Protein AF-A0A3D1V0W4-F1 (afdb_monomer_lite)

Radius of gyration: 15.01 Å; chains: 1; bounding box: 40×18×41 Å

pLDDT: mean 91.2, std 8.78, range [55.0, 98.12]

Secondary structure (DSSP, 8-state):
-EEE-HHHHTTTTTTT----TTTSPPPSS-HHHHHHHHHHHHHHHTTT--SS---EEE------SS---------------

Structure (mmCIF, N/CA/C/O backbone):
data_AF-A0A3D1V0W4-F1
#
_entry.id   AF-A0A3D1V0W4-F1
#
loop_
_atom_site.group_PDB
_atom_site.id
_atom_site.type_symbol
_atom_site.label_atom_id
_atom_site.label_alt_id
_atom_site.label_comp_id
_atom_site.label_asym_id
_atom_site.label_entity_id
_atom_site.label_seq_id
_atom_site.pdbx_PDB_ins_code
_atom_site.Cartn_x
_atom_site.Cartn_y
_atom_site.Cartn_z
_atom_site.occupancy
_atom_site.B_iso_or_equiv
_atom_site.auth_seq_id
_atom_site.auth_comp_id
_atom_site.auth_asym_id
_atom_site.auth_atom_id
_atom_site.pdbx_PDB_model_num
ATOM 1 N N . MET A 1 1 ? -0.272 -1.334 -12.601 1.00 92.19 1 MET A N 1
ATOM 2 C CA . MET A 1 1 ? -1.407 -2.113 -12.050 1.00 92.19 1 MET A CA 1
ATOM 3 C C . MET A 1 1 ? -1.339 -2.027 -10.540 1.00 92.19 1 MET A C 1
ATOM 5 O O . MET A 1 1 ? -0.237 -2.131 -10.017 1.00 92.19 1 MET A O 1
ATOM 9 N N . VAL A 1 2 ? -2.473 -1.837 -9.868 1.00 96.31 2 VAL A N 1
ATOM 10 C CA . VAL A 1 2 ? -2.556 -1.823 -8.402 1.00 96.31 2 VAL A CA 1
ATOM 11 C C . VAL A 1 2 ? -3.648 -2.799 -7.978 1.00 96.31 2 VAL A C 1
ATOM 13 O O . VAL A 1 2 ? -4.711 -2.827 -8.594 1.00 96.31 2 VAL A O 1
ATOM 16 N N . VAL A 1 3 ? -3.360 -3.618 -6.972 1.00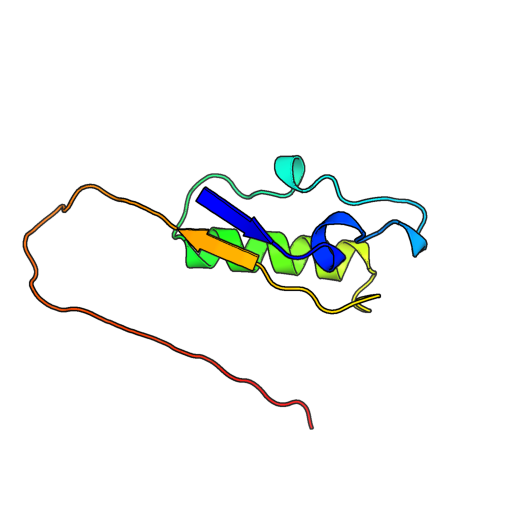 97.69 3 VAL A N 1
ATOM 17 C CA . VAL A 1 3 ? -4.284 -4.583 -6.365 1.00 97.69 3 VAL A CA 1
ATOM 18 C C . VAL A 1 3 ? -4.221 -4.395 -4.856 1.00 97.69 3 VAL A C 1
ATOM 20 O O . VAL A 1 3 ? -3.146 -4.137 -4.320 1.00 97.69 3 VAL A O 1
ATOM 23 N N . PHE A 1 4 ? -5.349 -4.514 -4.169 1.00 98.00 4 PHE A N 1
ATOM 24 C CA . PHE A 1 4 ? -5.428 -4.316 -2.726 1.00 98.00 4 PHE A CA 1
ATOM 25 C C . PHE A 1 4 ? -6.497 -5.210 -2.093 1.00 98.00 4 PHE A C 1
ATOM 27 O O . PHE A 1 4 ? -7.382 -5.709 -2.792 1.00 98.00 4 PHE A O 1
ATOM 34 N N . THR A 1 5 ? -6.392 -5.428 -0.781 1.00 98.12 5 THR A N 1
ATOM 35 C CA . THR A 1 5 ? -7.411 -6.141 0.006 1.00 98.12 5 THR A CA 1
ATOM 36 C C . THR A 1 5 ? -8.645 -5.273 0.237 1.00 98.12 5 THR A C 1
ATOM 38 O O . THR A 1 5 ? -8.619 -4.049 0.088 1.00 98.12 5 THR A O 1
ATOM 41 N N . ASP A 1 6 ? -9.749 -5.903 0.619 1.00 96.12 6 ASP A N 1
ATOM 42 C CA . ASP A 1 6 ? -10.991 -5.209 0.943 1.00 96.12 6 ASP A CA 1
ATOM 43 C C . ASP A 1 6 ? -10.858 -4.262 2.143 1.00 96.12 6 ASP A C 1
ATOM 45 O O . ASP A 1 6 ? -11.533 -3.232 2.141 1.00 96.12 6 ASP A O 1
ATOM 49 N N . GLY A 1 7 ? -9.936 -4.516 3.080 1.00 97.31 7 GLY A N 1
ATOM 50 C CA . GLY A 1 7 ? -9.560 -3.571 4.139 1.00 97.31 7 GLY A CA 1
ATOM 51 C C . GLY A 1 7 ? -9.240 -2.164 3.612 1.00 97.31 7 GLY A C 1
ATOM 52 O O . GLY A 1 7 ? -9.712 -1.176 4.168 1.00 97.31 7 GLY A O 1
ATOM 53 N N . VAL A 1 8 ? -8.555 -2.056 2.465 1.00 97.81 8 VAL A N 1
ATOM 54 C CA . VAL A 1 8 ? -8.282 -0.765 1.799 1.00 97.81 8 VAL A CA 1
ATOM 55 C C . VAL A 1 8 ? -9.558 -0.161 1.205 1.00 97.81 8 VAL A C 1
ATOM 57 O O . VAL A 1 8 ? -9.813 1.028 1.365 1.00 97.81 8 VAL A O 1
ATOM 60 N N . SER A 1 9 ? -10.401 -0.969 0.554 1.00 95.94 9 SER A N 1
ATOM 61 C CA . SER A 1 9 ? -11.669 -0.496 -0.039 1.00 95.94 9 SER A CA 1
ATOM 62 C C . SER A 1 9 ? -12.738 -0.105 0.992 1.00 95.94 9 SER A C 1
ATOM 64 O O . SER A 1 9 ? -13.698 0.601 0.675 1.00 95.94 9 SER A O 1
ATOM 66 N N . ASN A 1 10 ? -12.593 -0.593 2.224 1.00 96.75 10 ASN A N 1
ATOM 67 C CA . ASN A 1 10 ? -13.498 -0.336 3.336 1.00 96.75 10 ASN A CA 1
ATOM 68 C C . ASN A 1 10 ? -13.002 0.781 4.268 1.00 96.75 10 ASN A C 1
ATOM 70 O O . ASN A 1 10 ? -13.749 1.171 5.172 1.00 96.75 10 ASN A O 1
ATOM 74 N N . ALA A 1 11 ? -11.794 1.303 4.047 1.00 97.69 11 ALA A N 1
ATOM 75 C CA . ALA A 1 11 ? -11.199 2.353 4.862 1.00 97.69 11 ALA A CA 1
ATOM 76 C C . ALA A 1 11 ? -12.095 3.605 4.933 1.00 97.69 11 ALA A C 1
ATOM 78 O O . ALA A 1 11 ? -12.766 3.983 3.968 1.00 97.69 11 ALA A O 1
ATOM 79 N N . GLY A 1 12 ? -12.154 4.233 6.107 1.00 96.12 12 GLY A N 1
ATOM 80 C CA . GLY A 1 12 ? -12.926 5.450 6.368 1.00 96.12 12 GLY A CA 1
ATOM 81 C C . GLY A 1 12 ? -14.439 5.256 6.507 1.00 96.12 12 GLY A C 1
ATOM 82 O O . GLY A 1 12 ? -15.137 6.146 7.004 1.00 96.12 12 GLY A O 1
ATOM 83 N N . ARG A 1 13 ? -14.983 4.070 6.182 1.00 95.50 13 ARG A N 1
ATOM 84 C CA . ARG A 1 13 ? -16.426 3.783 6.328 1.00 95.50 13 ARG A CA 1
ATOM 85 C C . ARG A 1 13 ? -16.913 3.939 7.767 1.00 95.50 13 ARG A C 1
ATOM 87 O O . ARG A 1 13 ? -17.997 4.470 7.989 1.00 95.50 13 ARG A O 1
ATOM 94 N N . ARG A 1 14 ? -16.110 3.523 8.754 1.00 90.69 14 ARG A N 1
ATOM 95 C CA . ARG A 1 14 ? -16.443 3.649 10.190 1.00 90.69 14 ARG A CA 1
ATOM 96 C C . ARG A 1 14 ? -16.468 5.103 10.660 1.00 90.69 14 ARG A C 1
ATOM 98 O O . ARG A 1 14 ? -17.242 5.436 11.552 1.00 90.69 14 ARG A O 1
ATOM 105 N N . ALA A 1 15 ? -15.643 5.950 10.050 1.00 89.38 15 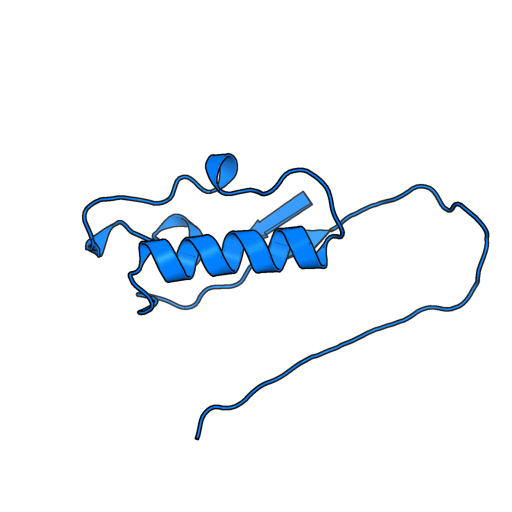ALA A N 1
ATOM 106 C CA . ALA A 1 15 ? -15.584 7.383 10.312 1.00 89.38 15 ALA A CA 1
ATOM 107 C C . ALA A 1 15 ? -16.649 8.182 9.532 1.00 89.38 15 ALA A C 1
ATOM 109 O O . ALA A 1 15 ? -16.769 9.389 9.728 1.00 89.38 15 ALA A O 1
ATOM 110 N N . GLY A 1 16 ? -17.425 7.526 8.658 1.00 93.25 16 GLY A N 1
ATOM 111 C CA . GLY A 1 16 ? -18.441 8.163 7.817 1.00 93.25 16 GLY A CA 1
ATOM 112 C C . GLY A 1 16 ? -17.879 8.907 6.601 1.00 93.25 16 GLY A C 1
ATOM 113 O O . GLY A 1 16 ? -18.637 9.586 5.915 1.00 93.25 16 GLY A O 1
ATOM 114 N N . CYS A 1 17 ? -16.581 8.773 6.322 1.00 91.88 17 CYS A N 1
ATOM 115 C CA . CYS A 1 17 ? -15.901 9.386 5.185 1.00 91.88 17 CYS A CA 1
ATOM 116 C C . CYS A 1 17 ? -15.117 8.291 4.441 1.00 91.88 17 CYS A C 1
ATOM 118 O O . CYS A 1 17 ? -13.933 8.103 4.717 1.00 91.88 17 CYS A O 1
ATOM 120 N N . PRO A 1 18 ? -15.786 7.480 3.597 1.00 94.75 18 PRO A N 1
ATOM 121 C CA . PRO A 1 18 ? -15.139 6.366 2.913 1.00 94.75 18 PRO A CA 1
ATOM 122 C C . PRO A 1 18 ? -14.033 6.859 1.979 1.00 94.75 18 PRO A C 1
ATOM 124 O O . PRO A 1 18 ? -14.195 7.869 1.294 1.00 94.75 18 PRO A O 1
ATOM 127 N N . LEU A 1 19 ? -12.922 6.125 1.944 1.00 96.19 19 LEU A N 1
ATOM 128 C CA . LEU A 1 19 ? -11.866 6.346 0.965 1.00 96.19 19 LEU A CA 1
ATOM 129 C C . LEU A 1 19 ? -12.357 5.931 -0.426 1.00 96.19 19 LEU A C 1
ATOM 131 O O . LEU A 1 19 ? -12.865 4.824 -0.591 1.00 96.19 19 LEU A O 1
ATOM 135 N N . GLU A 1 20 ? -12.113 6.772 -1.429 1.00 96.25 20 GLU A N 1
ATOM 136 C CA . GLU A 1 20 ? -12.219 6.400 -2.841 1.00 96.25 20 GLU A CA 1
ATOM 137 C C . GLU A 1 20 ? -10.823 6.016 -3.364 1.00 96.25 20 GLU A C 1
ATOM 139 O O . GLU A 1 20 ? -9.996 6.898 -3.618 1.00 96.25 20 GLU A O 1
ATOM 144 N N . PRO A 1 21 ? -10.502 4.713 -3.532 1.00 92.31 21 PRO A N 1
ATOM 145 C CA . PRO A 1 21 ? -9.126 4.276 -3.786 1.00 92.31 21 PRO A CA 1
ATOM 146 C C . PRO A 1 21 ? -8.522 4.852 -5.066 1.00 92.31 21 PRO A C 1
ATOM 148 O O . PRO A 1 21 ? -7.318 5.067 -5.132 1.00 92.31 21 PRO A O 1
ATOM 151 N N . LEU A 1 22 ? -9.345 5.108 -6.088 1.00 92.62 22 LEU A N 1
ATOM 152 C CA . LEU A 1 22 ? -8.875 5.685 -7.346 1.00 92.62 22 LEU A CA 1
ATOM 153 C C . LEU A 1 22 ? -8.454 7.153 -7.191 1.00 92.62 22 LEU A C 1
ATOM 155 O O . LEU A 1 22 ? -7.489 7.570 -7.822 1.00 92.62 22 LEU A O 1
ATOM 159 N N . GLU A 1 23 ? -9.153 7.918 -6.352 1.00 93.25 23 GLU A N 1
ATOM 160 C CA . GLU A 1 23 ? -8.828 9.323 -6.072 1.00 93.25 23 GLU A CA 1
ATOM 161 C C . GLU A 1 23 ? -7.610 9.446 -5.151 1.00 93.25 23 GLU A C 1
ATOM 163 O O . GLU A 1 23 ? -6.839 10.396 -5.255 1.00 93.25 23 GLU A O 1
ATOM 168 N N . ALA A 1 24 ? -7.416 8.454 -4.281 1.00 92.31 24 ALA A N 1
ATOM 169 C CA . ALA A 1 24 ? -6.291 8.375 -3.358 1.00 92.31 24 ALA A CA 1
ATOM 170 C C . ALA A 1 24 ? -4.977 7.907 -4.008 1.00 92.31 24 ALA A C 1
ATOM 172 O O . ALA A 1 24 ? -3.923 7.955 -3.374 1.00 92.31 24 ALA A O 1
ATOM 173 N N . LEU A 1 25 ? -5.013 7.432 -5.257 1.00 91.81 25 LEU A N 1
ATOM 174 C CA . LEU A 1 25 ? -3.811 7.003 -5.965 1.00 91.81 25 LEU A CA 1
ATOM 175 C C . LEU A 1 25 ? -2.939 8.201 -6.351 1.00 91.81 25 LEU A C 1
ATOM 177 O O . LEU A 1 25 ? -3.335 9.069 -7.130 1.00 91.81 25 LEU A O 1
ATOM 181 N N . THR A 1 26 ? -1.692 8.193 -5.885 1.00 84.81 26 THR A N 1
ATOM 182 C CA . THR A 1 26 ? -0.673 9.130 -6.361 1.00 84.81 26 THR A CA 1
ATOM 183 C C . THR A 1 26 ? -0.302 8.814 -7.810 1.00 84.81 26 THR A C 1
ATOM 185 O O . THR A 1 26 ? -0.007 7.671 -8.164 1.00 84.81 26 THR A O 1
ATOM 188 N N . MET A 1 27 ? -0.284 9.842 -8.658 1.00 82.25 27 MET A N 1
ATOM 189 C CA . MET A 1 27 ? 0.171 9.727 -10.042 1.00 82.25 27 MET A CA 1
ATOM 190 C C . MET A 1 27 ? 1.682 9.964 -10.137 1.00 82.25 27 MET A C 1
ATOM 192 O O . MET A 1 27 ? 2.183 11.001 -9.708 1.00 82.25 27 MET A O 1
ATOM 196 N N . GLY A 1 28 ? 2.392 9.028 -10.770 1.00 80.81 28 GLY A N 1
ATOM 197 C CA . GLY A 1 28 ? 3.848 9.083 -10.932 1.00 80.81 28 GLY A CA 1
ATOM 198 C C . GLY A 1 28 ? 4.616 8.448 -9.769 1.00 80.81 28 GLY A C 1
ATOM 199 O O . GLY A 1 28 ? 4.034 8.034 -8.772 1.00 80.81 28 GLY A O 1
ATOM 200 N N . GLY A 1 29 ? 5.937 8.341 -9.926 1.00 88.25 29 GLY A N 1
ATOM 201 C CA . GLY A 1 29 ? 6.807 7.650 -8.971 1.00 88.25 29 GLY A CA 1
ATOM 202 C C . GLY A 1 29 ? 7.004 6.163 -9.281 1.00 88.25 29 GLY A C 1
ATOM 203 O O . GLY A 1 29 ? 6.603 5.648 -10.328 1.00 88.25 29 GLY A O 1
ATOM 204 N N . SER A 1 30 ? 7.696 5.481 -8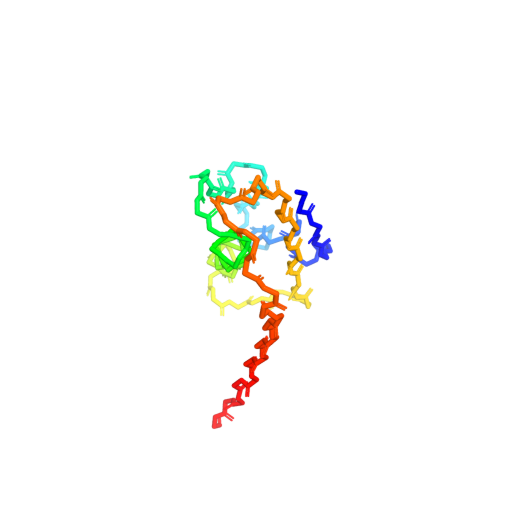.376 1.00 93.25 30 SER A N 1
ATOM 205 C CA . SER A 1 30 ? 7.936 4.043 -8.434 1.00 93.25 30 SER A CA 1
ATOM 206 C C . SER A 1 30 ? 6.691 3.247 -8.027 1.00 93.25 30 SER A C 1
ATOM 208 O O . SER A 1 30 ? 5.757 3.768 -7.421 1.00 93.25 30 SER A O 1
ATOM 210 N N . ALA A 1 31 ? 6.687 1.941 -8.309 1.00 94.75 31 ALA A N 1
ATOM 211 C CA . ALA A 1 31 ? 5.649 1.054 -7.781 1.00 94.75 31 ALA A CA 1
ATOM 212 C C . ALA A 1 31 ? 5.581 1.093 -6.238 1.00 94.75 31 ALA A C 1
ATOM 214 O O . ALA A 1 31 ? 4.489 0.989 -5.688 1.00 94.75 31 ALA A O 1
ATOM 215 N N . SER A 1 32 ? 6.719 1.287 -5.554 1.00 94.81 32 SER A N 1
ATOM 216 C CA . SER A 1 32 ? 6.756 1.436 -4.090 1.00 94.81 32 SER A CA 1
ATOM 217 C C . SER A 1 32 ? 5.983 2.674 -3.649 1.00 94.81 32 SER A C 1
ATOM 219 O O . SER A 1 32 ? 5.104 2.560 -2.805 1.00 94.81 32 SER A O 1
ATOM 221 N N . ASP A 1 33 ? 6.229 3.821 -4.293 1.00 95.38 33 ASP A N 1
ATOM 222 C CA . ASP A 1 33 ? 5.581 5.094 -3.944 1.00 95.38 33 ASP A CA 1
ATOM 223 C C . ASP A 1 33 ? 4.055 5.010 -4.093 1.00 95.38 33 ASP A C 1
ATOM 225 O O . ASP A 1 33 ? 3.309 5.499 -3.247 1.00 95.38 33 ASP A O 1
ATOM 229 N N . ILE A 1 34 ? 3.581 4.338 -5.148 1.00 96.00 34 ILE A N 1
ATOM 230 C CA . ILE A 1 34 ? 2.148 4.119 -5.382 1.00 96.00 34 ILE A CA 1
ATOM 231 C C . ILE A 1 34 ? 1.546 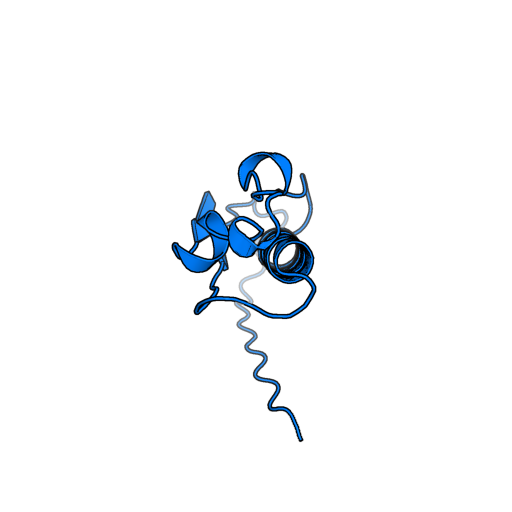3.219 -4.293 1.00 96.00 34 ILE A C 1
ATOM 233 O O . ILE A 1 34 ? 0.472 3.519 -3.771 1.00 96.00 34 ILE A O 1
ATOM 237 N N . ALA A 1 35 ? 2.213 2.108 -3.963 1.00 96.75 35 ALA A N 1
ATOM 238 C CA . ALA A 1 35 ? 1.712 1.162 -2.970 1.00 96.75 35 ALA A CA 1
ATOM 239 C C . ALA A 1 35 ? 1.690 1.768 -1.559 1.00 96.75 35 ALA A C 1
ATOM 241 O O . ALA A 1 35 ? 0.679 1.675 -0.865 1.00 96.75 35 ALA A O 1
ATOM 242 N N . GLU A 1 36 ? 2.784 2.416 -1.160 1.00 96.12 36 GLU A N 1
ATOM 243 C CA . GLU A 1 36 ? 2.931 3.073 0.140 1.00 96.12 36 GLU A CA 1
ATOM 244 C C . GLU A 1 36 ? 1.970 4.257 0.278 1.00 96.12 36 GLU A C 1
ATOM 246 O O . GLU A 1 36 ? 1.320 4.390 1.313 1.00 96.12 36 GLU A O 1
ATOM 251 N N . GLY A 1 37 ? 1.810 5.069 -0.773 1.00 96.62 37 GLY A N 1
ATOM 252 C CA . GLY A 1 37 ? 0.895 6.210 -0.772 1.00 96.62 37 GLY A CA 1
ATOM 253 C C . GLY A 1 37 ? -0.568 5.804 -0.587 1.00 96.62 37 GLY A C 1
ATOM 254 O O . GLY A 1 37 ? -1.252 6.357 0.274 1.00 96.62 37 GLY A O 1
ATOM 255 N N . LEU A 1 38 ? -1.042 4.801 -1.337 1.00 97.50 38 LEU A N 1
ATOM 256 C CA . LEU A 1 38 ? -2.418 4.316 -1.190 1.00 97.50 38 LEU A CA 1
ATOM 257 C C . LEU A 1 38 ? -2.649 3.669 0.183 1.00 97.50 38 LEU A C 1
ATOM 259 O O . LEU A 1 38 ? -3.692 3.888 0.797 1.00 97.50 38 LEU A O 1
ATOM 263 N N . LEU A 1 39 ? -1.684 2.884 0.676 1.00 97.56 39 LEU A N 1
ATOM 264 C CA . LEU A 1 39 ? -1.791 2.263 1.995 1.00 97.56 39 LEU A CA 1
ATOM 265 C C . LEU A 1 39 ? -1.832 3.319 3.110 1.00 97.56 39 LEU A C 1
ATOM 267 O O . LEU A 1 39 ? -2.659 3.213 4.012 1.00 97.56 39 LEU A O 1
ATOM 271 N N . ALA A 1 40 ? -0.995 4.356 3.027 1.00 97.06 40 ALA A N 1
ATOM 272 C CA . ALA A 1 40 ? -1.012 5.470 3.970 1.00 97.06 40 ALA A CA 1
ATOM 273 C C . ALA A 1 40 ? -2.360 6.208 3.953 1.00 97.06 40 ALA A C 1
ATOM 275 O O . ALA A 1 40 ? -2.945 6.424 5.011 1.00 97.06 40 ALA A O 1
ATOM 276 N N . ALA A 1 41 ? -2.908 6.504 2.769 1.00 97.12 41 ALA A N 1
ATOM 277 C CA . ALA A 1 41 ? -4.218 7.143 2.642 1.00 97.12 41 ALA A CA 1
ATOM 278 C C . ALA A 1 41 ? -5.353 6.304 3.264 1.00 97.12 41 ALA A C 1
ATOM 280 O O . ALA A 1 41 ? -6.262 6.855 3.884 1.00 97.12 41 ALA A O 1
ATOM 281 N N . ALA A 1 42 ? -5.295 4.973 3.140 1.00 97.75 42 ALA A N 1
ATOM 282 C CA . ALA A 1 42 ? -6.254 4.072 3.780 1.00 97.75 42 ALA A CA 1
ATOM 283 C C . ALA A 1 42 ? -6.137 4.071 5.309 1.00 97.75 42 ALA A C 1
ATOM 285 O O . ALA A 1 42 ? -7.149 4.163 6.004 1.00 97.75 42 ALA A O 1
ATOM 286 N N . ILE A 1 43 ? -4.913 4.039 5.841 1.00 96.94 43 ILE A N 1
ATOM 287 C CA . ILE A 1 43 ? -4.668 4.138 7.286 1.00 96.94 43 ILE A CA 1
ATOM 288 C C . ILE A 1 43 ? -5.165 5.487 7.830 1.00 96.94 43 ILE A C 1
ATOM 290 O O . ILE A 1 43 ? -5.800 5.529 8.886 1.00 96.94 43 ILE A O 1
ATOM 294 N N . ASP A 1 44 ? -4.923 6.579 7.104 1.00 96.94 44 ASP A N 1
ATOM 295 C CA . ASP A 1 44 ? -5.363 7.924 7.483 1.00 96.94 44 ASP A CA 1
ATOM 296 C C . ASP A 1 44 ? -6.890 8.071 7.444 1.00 96.94 44 ASP A C 1
ATOM 298 O O . ASP A 1 44 ? -7.473 8.674 8.349 1.00 96.94 44 ASP A O 1
ATOM 302 N N . ALA A 1 45 ? -7.561 7.473 6.453 1.00 96.88 45 ALA A N 1
ATOM 303 C CA . ALA A 1 45 ? -9.023 7.425 6.391 1.00 96.88 45 ALA A CA 1
ATOM 304 C C . ALA A 1 45 ? -9.622 6.698 7.611 1.00 96.88 45 ALA A C 1
ATOM 306 O O . ALA A 1 45 ? -10.659 7.104 8.141 1.00 96.88 45 ALA A O 1
ATOM 307 N N . ASP A 1 46 ? -8.921 5.681 8.113 1.00 96.94 46 ASP A N 1
ATOM 308 C CA . ASP A 1 46 ? -9.225 4.978 9.363 1.00 96.94 46 ASP A CA 1
ATOM 309 C C . ASP A 1 46 ? -8.664 5.680 10.622 1.00 96.94 46 ASP A C 1
ATOM 311 O O . ASP A 1 46 ? -8.661 5.113 11.717 1.00 96.94 46 ASP A O 1
ATOM 315 N N . GLN A 1 47 ? -8.220 6.938 10.507 1.00 95.75 47 GLN A N 1
ATOM 316 C CA . GLN A 1 47 ? -7.710 7.764 11.611 1.00 95.75 47 GLN A CA 1
ATOM 317 C C . GLN A 1 47 ? -6.540 7.105 12.361 1.00 95.75 47 GLN A C 1
ATOM 319 O O . GLN A 1 47 ? -6.447 7.160 13.592 1.00 95.75 47 GLN A O 1
ATOM 324 N N . GLY A 1 48 ? -5.657 6.435 11.617 1.00 94.94 48 GLY A N 1
ATOM 325 C CA . GLY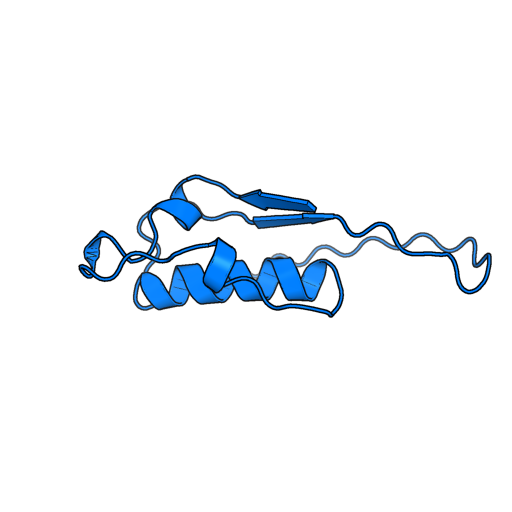 A 1 48 ? -4.504 5.718 12.157 1.00 94.94 48 GLY A CA 1
ATOM 326 C C . GLY A 1 48 ? -4.851 4.392 12.838 1.00 94.94 48 GLY A C 1
ATOM 327 O O . GLY A 1 48 ? -3.990 3.805 13.493 1.00 94.94 48 GLY A O 1
ATOM 328 N N . ARG A 1 49 ? -6.100 3.915 12.731 1.00 94.06 49 ARG A N 1
ATOM 329 C CA . ARG A 1 49 ? -6.566 2.667 13.354 1.00 94.06 49 ARG A CA 1
ATOM 330 C C . ARG A 1 49 ? -7.270 1.771 12.332 1.00 94.06 49 ARG A C 1
ATOM 332 O O . ARG A 1 49 ? -8.503 1.762 12.310 1.00 94.06 49 ARG A O 1
ATOM 339 N N . PRO A 1 50 ? -6.504 1.003 11.534 1.00 94.56 50 PRO A N 1
ATOM 340 C CA . PRO A 1 50 ? -7.056 0.089 10.540 1.00 94.56 50 PRO A CA 1
ATOM 341 C C . PRO A 1 50 ? -8.160 -0.791 11.124 1.00 94.56 50 PRO A C 1
ATOM 343 O O . PRO A 1 50 ? -7.989 -1.412 12.177 1.00 94.56 50 PRO A O 1
ATOM 346 N N . GLY A 1 51 ? -9.311 -0.814 10.457 1.00 92.00 51 GLY A N 1
ATOM 347 C CA . GLY A 1 51 ? -10.444 -1.641 10.869 1.00 92.00 51 GLY A CA 1
ATOM 348 C C . GLY A 1 51 ? -10.304 -3.124 10.516 1.00 92.00 51 GLY A C 1
ATOM 349 O O . GLY A 1 51 ? -11.045 -3.928 11.082 1.00 92.00 51 GLY A O 1
ATOM 350 N N . ASP A 1 52 ? -9.399 -3.451 9.591 1.00 95.75 52 ASP A N 1
ATOM 351 C CA . ASP A 1 52 ? -9.147 -4.775 9.014 1.00 95.75 52 ASP A CA 1
ATOM 352 C C . ASP A 1 52 ? -7.712 -4.844 8.445 1.00 95.75 52 ASP A C 1
ATOM 354 O O . ASP A 1 52 ? -7.033 -3.816 8.349 1.00 95.75 52 ASP A O 1
ATOM 358 N N . ASP A 1 53 ? -7.260 -6.032 8.043 1.00 96.81 53 ASP A N 1
ATOM 359 C CA . ASP A 1 53 ? -5.954 -6.235 7.413 1.00 96.81 53 ASP A CA 1
ATOM 360 C C . ASP A 1 53 ? -5.868 -5.519 6.049 1.00 96.81 53 ASP A C 1
ATOM 362 O O . ASP A 1 53 ? -6.640 -5.757 5.111 1.00 96.81 53 ASP A O 1
ATOM 366 N N . MET A 1 54 ? -4.872 -4.642 5.909 1.00 97.50 54 MET A N 1
ATOM 367 C CA . MET A 1 54 ? -4.647 -3.851 4.699 1.00 97.50 54 MET A CA 1
ATOM 368 C C . MET A 1 54 ? -3.378 -4.295 3.977 1.00 97.50 54 MET A C 1
ATOM 370 O O . MET A 1 54 ? -2.288 -4.296 4.548 1.00 97.50 54 MET A O 1
ATOM 374 N N . ALA A 1 55 ? -3.504 -4.607 2.688 1.00 97.69 55 ALA A N 1
ATOM 375 C CA . ALA A 1 55 ? -2.363 -4.823 1.811 1.00 97.69 55 ALA A CA 1
ATOM 376 C C . ALA A 1 55 ? -2.582 -4.144 0.457 1.00 97.69 55 ALA A C 1
ATOM 378 O O . ALA A 1 55 ? -3.682 -4.176 -0.096 1.00 97.69 55 ALA A O 1
ATOM 379 N N . VAL A 1 56 ? -1.508 -3.568 -0.088 1.00 97.94 56 VAL A N 1
ATOM 380 C CA . VAL A 1 56 ? -1.463 -2.967 -1.426 1.00 97.94 56 VAL A CA 1
ATOM 381 C C . VAL A 1 56 ? -0.273 -3.547 -2.184 1.00 97.94 56 VAL A C 1
ATOM 383 O O . VAL A 1 56 ? 0.843 -3.599 -1.674 1.00 97.94 56 VAL A O 1
ATOM 386 N N . VAL A 1 57 ? -0.509 -3.970 -3.423 1.00 97.69 57 VAL A N 1
ATOM 387 C CA . VAL A 1 57 ? 0.513 -4.451 -4.353 1.00 97.69 57 VAL A CA 1
ATOM 388 C C . VAL A 1 57 ? 0.463 -3.603 -5.613 1.00 97.69 57 VAL A C 1
ATOM 390 O O . VAL A 1 57 ? -0.567 -3.530 -6.285 1.00 97.69 57 VAL A O 1
ATOM 393 N N . ALA A 1 58 ? 1.596 -3.005 -5.971 1.00 96.31 58 ALA A N 1
ATOM 394 C CA . ALA A 1 58 ? 1.754 -2.258 -7.209 1.00 96.31 58 ALA A CA 1
ATOM 395 C C . ALA A 1 58 ? 2.767 -2.936 -8.139 1.00 96.31 58 ALA A C 1
ATOM 397 O O . ALA A 1 58 ? 3.832 -3.388 -7.723 1.00 96.31 58 ALA A O 1
ATOM 398 N N . LEU A 1 59 ? 2.430 -2.972 -9.427 1.00 95.06 59 LEU A N 1
ATOM 399 C CA . LEU A 1 59 ? 3.292 -3.438 -10.507 1.00 95.06 59 LEU A CA 1
ATOM 400 C C . LEU A 1 59 ? 3.466 -2.315 -11.531 1.00 95.06 59 LEU A C 1
ATOM 402 O O . LEU A 1 59 ? 2.483 -1.868 -12.138 1.00 95.06 59 LEU A O 1
ATOM 406 N N . ALA A 1 60 ? 4.719 -1.920 -11.750 1.00 92.06 60 ALA A N 1
ATOM 407 C CA . ALA A 1 60 ? 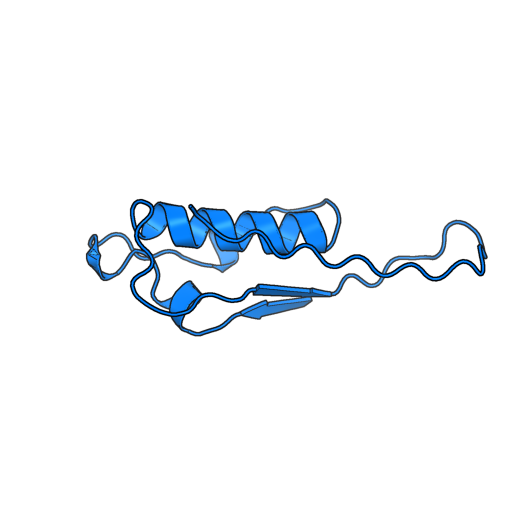5.133 -1.022 -12.820 1.00 92.06 60 ALA A CA 1
ATOM 408 C C . ALA A 1 60 ? 5.967 -1.794 -13.851 1.00 92.06 60 ALA A C 1
ATOM 410 O O . ALA A 1 60 ? 6.880 -2.537 -13.492 1.00 92.06 60 ALA A O 1
ATOM 411 N N . ILE A 1 61 ? 5.641 -1.614 -15.130 1.00 90.50 61 ILE A N 1
ATOM 412 C CA . ILE A 1 61 ? 6.417 -2.127 -16.261 1.00 90.50 61 ILE A CA 1
ATOM 413 C C . ILE A 1 61 ? 6.974 -0.897 -16.970 1.00 90.50 61 ILE A C 1
ATOM 415 O O . ILE A 1 61 ? 6.221 -0.162 -17.605 1.00 90.50 61 ILE A O 1
ATOM 419 N N . ASN A 1 62 ? 8.277 -0.666 -16.824 1.00 86.88 62 ASN A N 1
ATOM 420 C CA . ASN A 1 62 ? 8.957 0.505 -17.371 1.00 86.88 62 ASN A CA 1
ATOM 421 C C . ASN A 1 62 ? 9.813 0.108 -18.576 1.00 86.88 62 ASN A C 1
ATOM 423 O O . ASN A 1 62 ? 10.282 -1.030 -18.668 1.00 86.88 62 ASN A O 1
ATOM 427 N N . ALA A 1 63 ? 10.041 1.055 -19.487 1.00 85.50 63 ALA A N 1
ATOM 428 C CA . ALA A 1 63 ? 11.057 0.884 -20.516 1.00 85.50 63 ALA A CA 1
ATOM 429 C C . ALA A 1 63 ? 12.437 0.755 -19.851 1.00 85.50 63 ALA A C 1
ATOM 431 O O . ALA A 1 63 ? 12.734 1.455 -18.883 1.00 85.50 63 ALA A O 1
ATOM 432 N N . ALA A 1 64 ? 13.271 -0.152 -20.353 1.00 78.88 64 ALA A N 1
ATOM 433 C CA . ALA A 1 64 ? 14.646 -0.261 -19.888 1.00 78.88 64 ALA A CA 1
ATOM 434 C C . ALA A 1 64 ? 15.459 0.896 -20.486 1.00 78.88 64 ALA A C 1
ATOM 436 O O . ALA A 1 64 ? 15.626 0.945 -21.703 1.00 78.88 64 ALA A O 1
ATOM 437 N N . GLU A 1 65 ? 15.942 1.815 -19.648 1.00 69.56 65 GLU A N 1
ATOM 438 C CA . GLU A 1 65 ? 16.795 2.927 -20.101 1.00 69.56 65 GLU A CA 1
ATOM 439 C C . GLU A 1 65 ? 18.239 2.479 -20.390 1.00 69.56 65 GLU A C 1
ATOM 441 O O . GLU A 1 65 ? 18.904 3.113 -21.194 1.00 69.56 65 GLU A O 1
ATOM 446 N N . ASP A 1 66 ? 18.682 1.340 -19.839 1.00 66.44 66 ASP A N 1
ATOM 447 C CA . ASP A 1 66 ? 19.921 0.630 -20.189 1.00 66.44 66 ASP A CA 1
ATOM 448 C C . ASP A 1 66 ? 19.829 -0.832 -19.711 1.00 66.44 66 ASP A C 1
ATOM 450 O O . ASP A 1 66 ? 19.228 -1.116 -18.669 1.00 66.44 66 ASP A O 1
ATOM 454 N N . VAL A 1 67 ? 20.410 -1.791 -20.447 1.00 64.69 67 VAL A N 1
ATOM 455 C CA . VAL A 1 67 ? 20.377 -3.228 -20.091 1.00 64.69 67 VAL A CA 1
ATOM 456 C C . VAL A 1 67 ? 21.355 -3.507 -18.941 1.00 64.69 67 VAL A C 1
ATOM 458 O O . VAL A 1 67 ? 22.398 -4.128 -19.116 1.00 64.69 67 VAL A O 1
ATOM 461 N N . GLN A 1 68 ? 21.033 -3.026 -17.744 1.00 66.44 68 GLN A N 1
ATOM 462 C CA . GLN A 1 68 ? 21.717 -3.386 -16.506 1.00 66.44 68 GLN A CA 1
ATOM 463 C C . GLN A 1 68 ? 21.175 -4.751 -16.024 1.00 66.44 68 GLN A C 1
ATOM 465 O O . GLN A 1 68 ? 20.013 -4.826 -15.624 1.00 66.44 68 GLN A O 1
ATOM 470 N N . PRO A 1 69 ? 21.957 -5.854 -16.035 1.00 78.50 69 PRO A N 1
ATOM 471 C CA . PRO A 1 69 ? 21.473 -7.190 -15.651 1.00 78.50 69 PRO A CA 1
ATOM 472 C C . PRO A 1 69 ? 21.213 -7.377 -14.147 1.00 78.50 69 PRO A C 1
ATOM 474 O O . PRO A 1 69 ? 20.790 -8.460 -13.732 1.00 78.50 69 PRO A O 1
ATOM 477 N N . ILE A 1 70 ? 21.494 -6.371 -13.313 1.00 86.31 70 ILE A N 1
ATOM 478 C CA . ILE A 1 70 ? 21.344 -6.468 -11.859 1.00 86.31 70 ILE A CA 1
ATOM 479 C C . ILE A 1 70 ? 19.860 -6.535 -11.494 1.00 86.31 70 ILE A C 1
ATOM 481 O O . ILE A 1 70 ? 19.094 -5.606 -11.737 1.00 86.31 70 ILE A O 1
ATOM 485 N N . ARG A 1 71 ? 19.471 -7.634 -10.847 1.00 88.88 71 ARG A N 1
ATOM 486 C CA . ARG A 1 71 ? 18.133 -7.830 -10.284 1.00 88.88 71 ARG A CA 1
ATOM 487 C C . ARG A 1 71 ? 18.194 -7.586 -8.787 1.00 88.88 71 ARG A C 1
ATOM 489 O O . ARG A 1 71 ? 19.008 -8.200 -8.100 1.00 88.88 71 ARG A O 1
ATOM 496 N N . THR A 1 72 ? 17.341 -6.707 -8.286 1.00 90.62 72 THR A N 1
ATOM 497 C CA . THR A 1 72 ? 17.276 -6.368 -6.865 1.00 90.62 72 THR A CA 1
ATOM 498 C C . THR A 1 72 ? 15.947 -6.817 -6.271 1.00 90.62 72 THR A C 1
ATOM 500 O O . THR A 1 72 ? 14.915 -6.826 -6.937 1.00 90.62 72 THR A O 1
ATOM 503 N N . MET A 1 73 ? 15.985 -7.207 -4.999 1.00 94.62 73 MET A N 1
ATOM 504 C CA . MET A 1 73 ? 14.804 -7.477 -4.186 1.00 94.62 73 MET A CA 1
ATOM 505 C C . MET A 1 73 ? 15.047 -6.864 -2.809 1.00 94.62 73 MET A C 1
ATOM 507 O O . MET A 1 73 ? 16.130 -7.022 -2.245 1.00 94.62 73 MET A O 1
ATOM 511 N N . ARG A 1 74 ? 14.058 -6.148 -2.278 1.00 94.69 74 ARG A N 1
ATOM 512 C CA . ARG A 1 74 ? 14.106 -5.534 -0.949 1.00 94.69 74 ARG A CA 1
ATOM 513 C C . ARG A 1 74 ? 12.841 -5.916 -0.193 1.00 94.69 74 ARG A C 1
ATOM 515 O O . ARG A 1 74 ? 11.759 -5.869 -0.764 1.00 94.69 74 ARG A O 1
ATOM 522 N N . VAL A 1 75 ? 12.994 -6.281 1.076 1.00 93.44 75 VAL A N 1
ATOM 523 C CA . VAL A 1 75 ? 11.894 -6.561 2.006 1.00 93.44 75 VAL A CA 1
ATOM 524 C C . VAL A 1 75 ? 12.166 -5.772 3.279 1.00 93.44 75 VAL A C 1
ATOM 526 O O . VAL A 1 75 ? 13.290 -5.803 3.780 1.00 93.44 75 VAL A O 1
ATOM 529 N N . THR A 1 76 ? 11.150 -5.091 3.800 1.00 88.62 76 THR A N 1
ATOM 530 C CA . THR A 1 76 ? 11.224 -4.383 5.082 1.00 88.62 76 THR A CA 1
ATOM 531 C C . THR A 1 76 ? 10.109 -4.903 5.982 1.00 88.62 76 THR A C 1
ATOM 533 O O . THR A 1 76 ? 8.951 -4.901 5.581 1.00 88.62 76 THR A O 1
ATOM 536 N N . TRP A 1 77 ? 10.467 -5.361 7.183 1.00 90.94 77 TRP A N 1
ATOM 537 C CA . TRP A 1 77 ? 9.543 -5.901 8.186 1.00 90.94 77 TRP A CA 1
ATOM 538 C C . TRP A 1 77 ? 9.788 -5.207 9.535 1.00 90.94 77 TRP A C 1
ATOM 540 O O . TRP A 1 77 ? 10.634 -5.656 10.312 1.00 90.94 77 TRP A O 1
ATOM 550 N N . PRO A 1 78 ? 9.134 -4.070 9.809 1.00 82.44 78 PRO A N 1
ATOM 551 C CA . PRO A 1 78 ? 9.200 -3.428 11.117 1.00 82.44 78 PRO A CA 1
ATOM 552 C C . PRO A 1 78 ? 8.255 -4.131 12.109 1.00 82.44 78 PRO A C 1
ATOM 554 O O . PRO A 1 78 ? 7.139 -4.494 11.748 1.00 82.44 78 PRO A O 1
ATOM 557 N N . ILE A 1 79 ? 8.696 -4.314 13.359 1.00 80.12 79 ILE A N 1
ATOM 558 C CA . ILE A 1 79 ? 7.879 -4.842 14.467 1.00 80.12 79 ILE A CA 1
ATOM 559 C C . ILE A 1 79 ? 7.775 -3.738 15.533 1.00 80.12 79 ILE A C 1
ATOM 561 O O . ILE A 1 79 ? 8.814 -3.162 15.863 1.00 80.12 79 ILE A O 1
ATOM 565 N N . PRO A 1 80 ? 6.571 -3.402 16.034 1.00 71.38 80 PRO A N 1
ATOM 566 C CA . PRO A 1 80 ? 6.415 -2.428 17.116 1.00 71.38 80 PRO A CA 1
ATOM 567 C C . PRO A 1 80 ? 7.036 -2.935 18.432 1.00 71.38 80 PRO A C 1
ATOM 569 O O . PRO A 1 80 ? 7.110 -4.147 18.641 1.00 71.38 80 PRO A O 1
ATOM 572 N N . GLU A 1 81 ? 7.480 -2.012 19.298 1.00 55.00 81 GLU A N 1
ATOM 573 C CA . GLU A 1 81 ? 7.695 -2.311 20.729 1.00 55.00 81 GLU A CA 1
ATOM 574 C C . GLU A 1 81 ? 6.371 -2.657 21.424 1.00 55.00 81 GLU A C 1
ATOM 576 O O . GLU A 1 81 ? 5.342 -2.019 21.091 1.00 55.00 81 GLU A O 1
#

Foldseek 3Di:
DKDKDVLLQQALVVVVDGDDLVVQADDDDDQCCRFVSSQVVSCVSNVVDRPDDIGMGGDDDDDDPDPDVDDDDDDDDDDDD

Sequence (81 aa):
MVVFTDGVSNAGRRAGCPLEPLEALTMGGSASDIAEGLLAAAIDADQGRPGDDMAVVALAINAAEDVQPIRTMRVTWPIPE